Protein AF-A0A0E4CXY8-F1 (afdb_monomer_lite)

Structure (mmCIF, N/CA/C/O backbone):
data_AF-A0A0E4CXY8-F1
#
_entry.id   AF-A0A0E4CXY8-F1
#
loop_
_atom_site.group_PDB
_atom_site.id
_atom_site.type_symbol
_atom_site.label_atom_id
_atom_site.label_alt_id
_atom_site.label_comp_id
_atom_site.label_asym_id
_atom_site.label_entity_id
_atom_site.label_seq_id
_atom_site.pdbx_PDB_ins_code
_atom_site.Cartn_x
_atom_site.Cartn_y
_atom_site.Cartn_z
_atom_site.occupancy
_atom_site.B_iso_or_equiv
_atom_site.auth_seq_id
_atom_site.auth_comp_id
_atom_site.auth_asym_id
_atom_site.auth_atom_id
_atom_site.pdbx_PDB_model_num
ATOM 1 N N . MET A 1 1 ? -8.039 5.165 12.006 1.00 73.56 1 MET A N 1
ATOM 2 C CA . MET A 1 1 ? -7.381 4.283 13.002 1.00 73.56 1 MET A CA 1
ATOM 3 C C . MET A 1 1 ? -6.206 5.004 13.643 1.00 73.56 1 MET A C 1
ATOM 5 O O . MET A 1 1 ? -5.586 5.820 12.964 1.00 73.56 1 MET A O 1
ATOM 9 N N . ARG A 1 2 ? -5.939 4.768 14.935 1.00 77.12 2 ARG A N 1
ATOM 10 C CA . ARG A 1 2 ? -4.810 5.370 15.660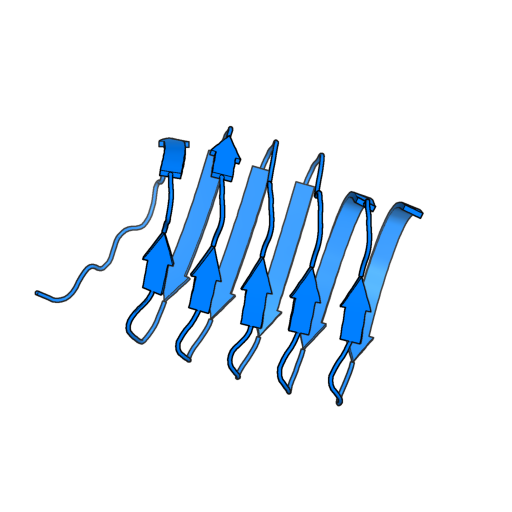 1.00 77.12 2 ARG A CA 1
ATOM 11 C C . ARG A 1 2 ? -4.006 4.300 16.385 1.00 77.12 2 ARG A C 1
ATOM 13 O O . ARG A 1 2 ? -4.618 3.495 17.073 1.00 77.12 2 ARG A O 1
ATOM 20 N N . GLY A 1 3 ? -2.682 4.326 16.257 1.00 82.44 3 GLY A N 1
ATOM 21 C CA . GLY A 1 3 ? -1.797 3.409 16.980 1.00 82.44 3 GLY A CA 1
ATOM 22 C C . GLY A 1 3 ? -0.681 2.835 16.118 1.00 82.44 3 GLY A C 1
ATOM 23 O O . GLY A 1 3 ? -0.297 3.442 15.118 1.00 82.44 3 GLY A O 1
ATOM 24 N N . ILE A 1 4 ? -0.169 1.686 16.557 1.00 86.12 4 ILE A N 1
ATOM 25 C CA . ILE A 1 4 ? 0.777 0.857 15.815 1.00 86.12 4 ILE A CA 1
ATOM 26 C C . ILE A 1 4 ? 0.040 -0.415 15.413 1.00 86.12 4 ILE A C 1
ATOM 28 O O . ILE A 1 4 ? -0.541 -1.072 16.280 1.00 86.12 4 ILE A O 1
ATOM 32 N N . SER A 1 5 ? -0.018 -0.742 14.126 1.00 80.62 5 SER A N 1
ATOM 33 C CA . SER A 1 5 ? -0.651 -1.990 13.682 1.00 80.62 5 SER A CA 1
ATOM 34 C C . SER A 1 5 ? -0.003 -2.526 12.416 1.00 80.62 5 SER A C 1
ATOM 36 O O . SER A 1 5 ? 0.435 -1.757 11.561 1.00 80.62 5 SER A O 1
ATOM 38 N N . THR A 1 6 ? 0.014 -3.848 12.309 1.00 83.44 6 THR A N 1
ATOM 39 C CA . THR A 1 6 ? 0.457 -4.569 11.121 1.00 83.44 6 THR A CA 1
ATOM 40 C C . THR A 1 6 ? -0.749 -5.258 10.515 1.00 83.44 6 THR A C 1
ATOM 42 O O . THR A 1 6 ? -1.580 -5.817 11.233 1.00 83.44 6 THR A O 1
ATOM 45 N N . PHE A 1 7 ? -0.850 -5.164 9.203 1.00 78.75 7 PHE A N 1
ATOM 46 C CA . PHE A 1 7 ? -1.967 -5.633 8.418 1.00 78.75 7 PHE A CA 1
ATOM 47 C C . PHE A 1 7 ? -1.435 -6.496 7.288 1.00 78.75 7 PHE A C 1
ATOM 49 O O . PHE A 1 7 ? -0.619 -6.020 6.507 1.00 78.75 7 PHE A O 1
ATOM 56 N N . ASP A 1 8 ? -1.918 -7.727 7.220 1.00 81.25 8 ASP A N 1
ATOM 57 C CA . ASP A 1 8 ? -1.646 -8.663 6.137 1.00 81.25 8 ASP A CA 1
ATOM 58 C C . ASP A 1 8 ? -2.990 -9.010 5.499 1.00 81.25 8 ASP A C 1
ATOM 60 O O . ASP A 1 8 ? -3.914 -9.488 6.173 1.00 81.25 8 ASP A O 1
ATOM 64 N N . PHE A 1 9 ? -3.128 -8.674 4.221 1.00 71.38 9 PHE A N 1
ATOM 65 C CA . PHE A 1 9 ? -4.337 -8.920 3.461 1.00 71.38 9 PHE A CA 1
ATOM 66 C C . PHE A 1 9 ? -4.006 -9.611 2.138 1.00 71.38 9 PHE A C 1
ATOM 68 O O . PHE A 1 9 ? -3.392 -9.050 1.232 1.00 71.38 9 PHE A O 1
ATOM 75 N N . ALA A 1 10 ? -4.549 -10.817 1.978 1.00 68.38 10 ALA A N 1
ATOM 76 C CA . ALA A 1 10 ? -4.481 -11.560 0.723 1.00 68.38 10 ALA A CA 1
ATOM 77 C C . ALA A 1 10 ? -5.459 -11.044 -0.356 1.00 68.38 10 ALA A C 1
ATOM 79 O O . ALA A 1 10 ? -5.445 -11.534 -1.482 1.00 68.38 10 ALA A O 1
ATOM 80 N N . VAL A 1 11 ? -6.350 -10.101 -0.017 1.00 62.41 11 VAL A N 1
ATOM 81 C CA . VAL A 1 11 ? -7.414 -9.584 -0.896 1.00 62.41 11 VAL A CA 1
ATOM 82 C C . VAL A 1 11 ? -7.645 -8.086 -0.692 1.00 62.41 11 VAL A C 1
ATOM 84 O O . VAL A 1 11 ? -7.254 -7.522 0.328 1.00 62.41 11 VAL A O 1
ATOM 87 N N . ASN A 1 12 ? -8.320 -7.466 -1.665 1.00 67.69 12 ASN A N 1
ATOM 88 C CA . ASN A 1 12 ? -8.496 -6.020 -1.757 1.00 67.69 12 ASN A CA 1
ATOM 89 C C . ASN A 1 12 ? -9.106 -5.391 -0.494 1.00 67.69 12 ASN A C 1
ATOM 91 O O . ASN A 1 12 ? -10.108 -5.874 0.039 1.00 67.69 12 ASN A O 1
ATOM 95 N N . GLY A 1 13 ? -8.492 -4.300 -0.031 1.00 67.81 13 GLY A N 1
ATOM 96 C CA . GLY A 1 13 ? -8.887 -3.578 1.171 1.00 67.81 13 GLY A CA 1
ATOM 97 C C . GLY A 1 13 ? -9.002 -2.074 0.938 1.00 67.81 13 GLY A C 1
ATOM 98 O O . GLY A 1 13 ? -8.111 -1.440 0.372 1.00 67.81 13 GLY A O 1
ATOM 99 N N . SER A 1 14 ? -10.097 -1.487 1.425 1.00 76.69 14 SER A N 1
ATOM 100 C CA . SER A 1 14 ? -10.295 -0.038 1.445 1.00 76.69 14 SER A CA 1
ATOM 101 C C . SER A 1 14 ? -10.100 0.515 2.857 1.00 76.69 14 SER A C 1
ATOM 103 O O . SER A 1 14 ? -10.907 0.243 3.752 1.00 76.69 14 SER A O 1
ATOM 105 N N . PHE A 1 15 ? -9.069 1.331 3.060 1.00 78.00 15 PHE A N 1
ATOM 106 C CA . PHE A 1 15 ? -8.772 1.953 4.348 1.00 78.00 15 PHE A CA 1
ATOM 107 C C . PHE A 1 15 ? -9.027 3.451 4.295 1.00 78.00 15 PHE A C 1
ATOM 109 O O . PHE A 1 15 ? -8.558 4.158 3.410 1.00 78.00 15 PHE A O 1
ATOM 116 N N . GLY A 1 16 ? -9.768 3.950 5.282 1.00 82.00 16 GLY A N 1
ATOM 117 C CA . GLY A 1 16 ? -10.007 5.379 5.453 1.00 82.00 16 GLY A CA 1
ATOM 118 C C . GLY A 1 16 ? -8.823 6.101 6.101 1.00 82.00 16 GLY A C 1
ATOM 119 O O . GLY A 1 16 ? -7.658 5.799 5.867 1.00 82.00 16 GLY A O 1
ATOM 120 N N . GLN A 1 17 ? -9.123 7.078 6.959 1.00 84.00 17 GLN A N 1
ATOM 121 C CA . GLN A 1 17 ? -8.092 7.878 7.615 1.00 84.00 17 GLN A CA 1
ATOM 122 C C . GLN A 1 17 ? -7.293 7.069 8.652 1.00 84.00 17 GLN A C 1
ATOM 124 O O . GLN A 1 17 ? -7.850 6.522 9.616 1.00 84.00 17 GLN A O 1
ATOM 129 N N . MET A 1 18 ? -5.968 7.064 8.520 1.00 84.00 18 MET A N 1
ATOM 130 C CA . MET A 1 18 ? -5.047 6.353 9.409 1.00 84.00 18 MET A CA 1
ATOM 131 C C . MET A 1 18 ? -4.000 7.299 9.973 1.00 84.00 18 MET A C 1
ATOM 133 O O . MET A 1 18 ? -3.467 8.158 9.271 1.00 84.00 18 MET A O 1
ATOM 137 N N . ARG A 1 19 ? -3.723 7.174 11.272 1.00 85.25 19 ARG A N 1
ATOM 138 C CA . ARG A 1 19 ? -2.763 8.030 11.963 1.00 85.25 19 ARG A CA 1
ATOM 139 C C . ARG A 1 19 ? -1.909 7.236 12.940 1.00 85.25 19 ARG A C 1
ATOM 141 O O . ARG A 1 19 ? -2.453 6.685 13.886 1.00 85.25 19 ARG A O 1
ATOM 148 N N . GLY A 1 20 ? -0.597 7.212 12.764 1.00 86.62 20 GLY A N 1
ATOM 149 C CA . GLY A 1 20 ? 0.297 6.428 13.618 1.00 86.62 20 GLY A CA 1
ATOM 150 C C . GLY A 1 20 ? 1.380 5.724 12.819 1.00 86.62 20 GLY A C 1
ATOM 151 O O . GLY A 1 20 ? 1.841 6.284 11.827 1.00 86.62 20 GLY A O 1
ATOM 152 N N . SER A 1 21 ? 1.779 4.538 13.276 1.00 87.62 21 SER A N 1
ATOM 153 C CA . SER A 1 21 ? 2.746 3.694 12.577 1.00 87.62 21 SER A CA 1
ATOM 154 C C . SER A 1 21 ? 2.041 2.466 12.028 1.00 87.62 21 SER A C 1
ATOM 156 O O . SER A 1 21 ? 1.446 1.727 12.806 1.00 87.62 21 SER A O 1
ATOM 158 N N . PHE A 1 22 ? 2.081 2.224 10.726 1.00 83.44 22 PHE A N 1
ATOM 159 C CA . PHE A 1 22 ? 1.410 1.053 10.167 1.00 83.44 22 PHE A CA 1
ATOM 160 C C . PHE A 1 22 ? 2.274 0.327 9.157 1.00 83.44 22 PHE A C 1
ATOM 162 O O . PHE A 1 22 ? 2.899 0.959 8.310 1.00 83.44 22 PHE A O 1
ATOM 169 N N . THR A 1 23 ? 2.262 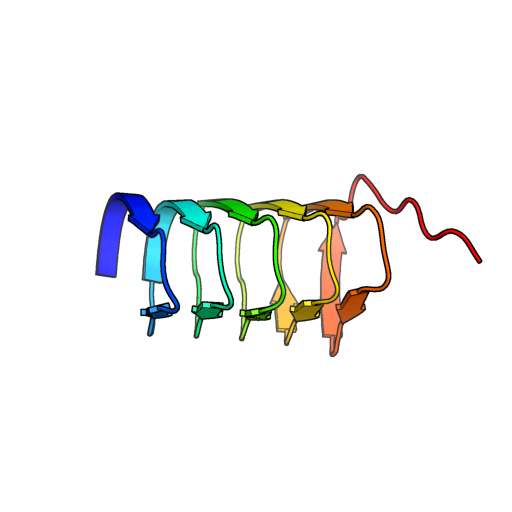-0.995 9.248 1.00 85.81 23 THR A N 1
ATOM 170 C CA . THR A 1 23 ? 2.882 -1.869 8.257 1.00 85.81 23 THR A CA 1
ATOM 171 C C . THR A 1 23 ? 1.788 -2.616 7.528 1.00 85.81 23 THR A C 1
ATOM 173 O O . THR A 1 23 ? 0.848 -3.115 8.147 1.00 85.81 23 THR A O 1
ATOM 176 N N . PHE A 1 24 ? 1.917 -2.659 6.219 1.00 80.56 24 PHE A N 1
ATOM 177 C CA . PHE A 1 24 ? 0.908 -3.139 5.309 1.00 80.56 24 PHE A CA 1
ATOM 178 C C . PHE A 1 24 ? 1.534 -4.088 4.310 1.00 80.56 24 PHE A C 1
ATOM 180 O O . PHE A 1 24 ? 2.422 -3.666 3.578 1.00 80.56 24 PHE A O 1
ATOM 187 N N . ASP A 1 25 ? 1.042 -5.316 4.287 1.00 82.12 25 ASP A N 1
ATOM 188 C CA . ASP A 1 25 ? 1.387 -6.328 3.300 1.00 82.12 25 ASP A CA 1
ATOM 189 C C . ASP A 1 25 ? 0.119 -6.690 2.518 1.00 82.12 25 ASP A C 1
ATOM 191 O O . ASP A 1 25 ? -0.902 -7.080 3.102 1.00 82.12 25 ASP A O 1
ATOM 195 N N . PHE A 1 26 ? 0.149 -6.445 1.210 1.00 73.62 26 PHE A N 1
ATOM 196 C CA . PHE A 1 26 ? -0.979 -6.656 0.313 1.00 73.62 26 PHE A CA 1
ATOM 197 C C . PHE A 1 26 ? -0.569 -7.472 -0.906 1.00 73.62 26 PHE A C 1
ATOM 199 O O . PHE A 1 26 ? 0.257 -7.065 -1.719 1.00 73.62 26 PHE A O 1
ATOM 206 N N . ILE A 1 27 ? -1.246 -8.596 -1.115 1.00 68.19 27 ILE A N 1
ATOM 207 C CA . ILE A 1 27 ? -1.022 -9.418 -2.312 1.00 68.19 27 ILE A CA 1
ATOM 208 C C . ILE A 1 27 ? -1.865 -8.909 -3.497 1.00 68.19 27 ILE A C 1
ATOM 210 O O . ILE A 1 27 ? -1.561 -9.210 -4.647 1.00 68.19 27 ILE A O 1
ATOM 214 N N . VAL A 1 28 ? -2.929 -8.135 -3.246 1.00 63.50 28 VAL A N 1
ATOM 215 C CA . VAL A 1 28 ? -3.903 -7.682 -4.259 1.00 63.50 28 VAL A CA 1
ATOM 216 C C . VAL A 1 28 ? -4.332 -6.233 -3.987 1.00 63.50 28 VAL A C 1
ATOM 218 O O . VAL A 1 28 ? -4.245 -5.775 -2.851 1.00 63.50 28 VAL A O 1
ATOM 221 N N . ASP A 1 29 ? -4.812 -5.550 -5.035 1.00 70.44 29 ASP A N 1
ATOM 222 C CA . ASP A 1 29 ? -5.308 -4.167 -5.092 1.00 70.44 29 ASP A CA 1
ATOM 223 C C . ASP A 1 29 ? -5.741 -3.535 -3.764 1.00 70.44 29 ASP A C 1
ATOM 225 O O . ASP A 1 29 ? -6.581 -4.088 -3.073 1.00 70.44 29 ASP A O 1
ATOM 229 N N . GLY A 1 30 ? -5.271 -2.331 -3.429 1.00 72.25 30 GLY A N 1
ATOM 230 C CA . GLY A 1 30 ? -5.708 -1.621 -2.216 1.00 72.25 30 GLY A CA 1
ATOM 231 C C . GLY A 1 30 ? -6.035 -0.148 -2.449 1.00 72.25 30 GLY A C 1
ATOM 232 O O . GLY A 1 30 ? -5.383 0.524 -3.251 1.00 72.25 30 GLY A O 1
ATOM 233 N N . ALA A 1 31 ? -7.026 0.376 -1.725 1.00 78.81 31 ALA A N 1
ATOM 234 C CA . ALA A 1 31 ? -7.382 1.795 -1.744 1.00 78.81 31 ALA A CA 1
ATOM 235 C C . ALA A 1 31 ? -7.219 2.416 -0.353 1.00 78.81 31 ALA A C 1
ATOM 237 O O . ALA A 1 31 ? -7.924 2.057 0.590 1.00 78.81 31 ALA A O 1
ATOM 238 N N . PHE A 1 32 ? -6.319 3.386 -0.218 1.00 80.31 32 PHE A N 1
ATOM 239 C CA . PHE A 1 32 ? -6.036 4.047 1.053 1.00 80.31 32 PHE A CA 1
ATOM 240 C C . PHE A 1 32 ? -6.371 5.527 0.968 1.00 80.31 32 PHE A C 1
ATOM 242 O O . PHE A 1 32 ? -5.969 6.222 0.041 1.00 80.31 32 PHE A O 1
ATOM 249 N N . GLY A 1 33 ? -7.094 6.023 1.964 1.00 83.75 33 GLY A N 1
ATOM 250 C CA . GLY A 1 33 ? -7.404 7.434 2.120 1.00 83.75 33 GLY A CA 1
ATOM 251 C C . GLY A 1 33 ? -6.249 8.219 2.745 1.00 83.75 33 GLY A C 1
ATOM 252 O O . GLY A 1 33 ? -5.079 8.035 2.427 1.00 83.75 33 GLY A O 1
ATOM 253 N N . GLN A 1 34 ? -6.590 9.136 3.651 1.00 85.88 34 GLN A N 1
ATOM 254 C CA . GLN A 1 34 ? -5.609 9.995 4.315 1.00 85.88 34 GLN A CA 1
ATOM 255 C C . GLN A 1 34 ? -4.724 9.238 5.308 1.00 85.88 34 GLN A C 1
ATOM 257 O O . GLN A 1 34 ? -5.220 8.683 6.291 1.00 85.88 34 GLN A O 1
ATOM 262 N N . MET A 1 35 ? -3.408 9.330 5.141 1.00 84.25 35 MET A N 1
ATOM 263 C CA . MET A 1 35 ? -2.429 8.647 5.987 1.00 84.25 35 MET A CA 1
ATOM 264 C C . MET A 1 35 ? -1.482 9.646 6.643 1.00 84.25 35 MET A C 1
ATOM 266 O O . MET A 1 35 ? -0.924 10.517 5.980 1.00 84.25 35 MET A O 1
ATOM 270 N N . ARG A 1 36 ? -1.334 9.571 7.971 1.00 86.19 36 ARG A N 1
ATOM 271 C CA . ARG A 1 36 ? -0.513 10.511 8.754 1.00 86.19 36 ARG A CA 1
ATOM 272 C C . ARG A 1 36 ? 0.403 9.822 9.761 1.00 86.19 36 ARG A C 1
ATOM 274 O O . ARG A 1 36 ? -0.092 9.248 10.726 1.00 86.19 36 ARG A O 1
ATOM 281 N N . GLY A 1 37 ? 1.718 9.921 9.588 1.00 87.50 37 GLY A N 1
ATOM 282 C CA . GLY A 1 37 ? 2.694 9.263 10.465 1.00 87.50 37 GLY A CA 1
ATOM 283 C C . GLY A 1 37 ? 3.745 8.469 9.699 1.00 87.50 37 GLY A C 1
ATOM 284 O O . GLY A 1 37 ? 4.279 8.983 8.722 1.00 87.50 37 GLY A O 1
ATOM 285 N N . ILE A 1 38 ? 4.064 7.270 10.184 1.00 87.56 38 ILE A N 1
ATOM 286 C CA . ILE A 1 38 ? 5.060 6.379 9.583 1.00 87.56 38 ILE A CA 1
ATOM 287 C C . ILE A 1 38 ? 4.325 5.203 8.958 1.00 87.56 38 ILE A C 1
ATOM 289 O O . ILE A 1 38 ? 3.521 4.560 9.626 1.00 87.56 38 ILE A O 1
ATOM 293 N N . PHE A 1 39 ? 4.561 4.925 7.685 1.00 83.50 39 PHE A N 1
ATOM 294 C CA . PHE A 1 39 ? 3.918 3.786 7.047 1.00 83.50 39 PHE A CA 1
ATOM 295 C C . PHE A 1 39 ? 4.889 3.030 6.166 1.00 83.50 39 PHE A C 1
ATOM 297 O O . PHE A 1 39 ? 5.636 3.641 5.406 1.00 83.50 39 PHE A O 1
ATOM 304 N N . THR A 1 40 ? 4.809 1.711 6.249 1.00 85.56 40 THR A N 1
ATOM 305 C CA . THR A 1 40 ? 5.520 0.796 5.367 1.00 85.56 40 THR A CA 1
ATOM 306 C C . THR A 1 40 ? 4.490 0.007 4.588 1.00 85.56 40 THR A C 1
ATOM 308 O O . THR A 1 40 ? 3.592 -0.581 5.191 1.00 85.56 40 THR A O 1
ATOM 311 N N . PHE A 1 41 ? 4.615 0.010 3.270 1.00 79.69 41 PHE A N 1
ATOM 312 C CA . PHE A 1 41 ? 3.762 -0.759 2.384 1.00 79.69 41 PHE A CA 1
ATOM 313 C C . PHE A 1 41 ? 4.613 -1.674 1.524 1.00 79.69 41 PHE A C 1
ATOM 315 O O . PHE A 1 41 ? 5.479 -1.193 0.798 1.00 79.69 41 PHE A O 1
ATOM 322 N N . ASP A 1 42 ? 4.286 -2.951 1.583 1.00 80.81 42 ASP A N 1
ATOM 323 C CA . ASP A 1 42 ? 4.721 -3.986 0.665 1.00 80.81 42 ASP A CA 1
ATOM 324 C C . ASP A 1 42 ? 3.480 -4.416 -0.126 1.00 80.81 42 ASP A C 1
ATOM 326 O O . ASP A 1 42 ? 2.421 -4.683 0.453 1.00 80.81 42 ASP A O 1
ATOM 330 N N . SER A 1 43 ? 3.534 -4.316 -1.452 1.00 72.12 43 SER A N 1
ATOM 331 C CA . SER A 1 43 ? 2.413 -4.734 -2.296 1.00 72.12 43 SER A CA 1
ATOM 332 C C . SER A 1 43 ? 2.881 -5.249 -3.639 1.00 72.12 43 SER A C 1
ATOM 334 O O . SER A 1 43 ? 3.538 -4.542 -4.407 1.00 72.12 43 SER A O 1
ATOM 336 N N . ALA A 1 44 ? 2.434 -6.457 -3.968 1.00 68.31 44 ALA A N 1
ATOM 337 C CA . ALA A 1 44 ? 2.764 -7.101 -5.230 1.00 68.31 44 ALA A CA 1
ATOM 338 C C . ALA A 1 44 ? 1.889 -6.637 -6.409 1.00 68.31 44 ALA A C 1
ATOM 340 O O . ALA A 1 44 ? 2.182 -6.962 -7.554 1.00 68.31 44 ALA A O 1
ATOM 341 N N . VAL A 1 45 ? 0.779 -5.934 -6.150 1.00 62.38 45 VAL A N 1
ATOM 342 C CA . VAL A 1 45 ? -0.232 -5.573 -7.165 1.00 62.38 45 VAL A CA 1
ATOM 343 C C . VAL A 1 45 ? -0.742 -4.135 -6.935 1.00 62.38 45 VAL A C 1
ATOM 345 O O . VAL A 1 45 ? -0.366 -3.501 -5.942 1.00 62.38 45 VAL A O 1
ATOM 348 N N . ASN A 1 46 ? -1.521 -3.598 -7.888 1.00 69.19 46 ASN A N 1
ATOM 349 C CA . ASN A 1 46 ? -1.898 -2.187 -8.026 1.00 69.19 46 ASN A CA 1
ATOM 350 C C . ASN A 1 46 ? -2.518 -1.566 -6.765 1.00 69.19 46 ASN A C 1
ATOM 352 O O . ASN A 1 46 ? -2.880 -2.202 -5.785 1.00 69.19 46 ASN A O 1
ATOM 356 N N . GLY A 1 47 ? -2.694 -0.252 -6.774 1.00 71.94 47 GLY A N 1
ATOM 357 C CA . GLY A 1 47 ? -3.454 0.391 -5.716 1.00 71.94 47 GLY A CA 1
ATOM 358 C C . GLY A 1 47 ? -3.422 1.899 -5.771 1.00 71.94 47 GLY A C 1
ATOM 359 O O . GLY A 1 47 ? -2.586 2.522 -6.429 1.00 71.94 47 GLY A O 1
ATOM 360 N N . THR A 1 48 ? -4.354 2.481 -5.034 1.00 78.38 48 THR A N 1
ATOM 361 C CA . THR A 1 48 ? -4.587 3.918 -5.007 1.00 78.38 48 THR A CA 1
ATOM 362 C C . THR A 1 48 ? -4.338 4.449 -3.603 1.00 78.38 48 THR A C 1
ATOM 364 O O . THR A 1 48 ? -4.903 3.957 -2.626 1.00 78.38 48 THR A O 1
ATOM 367 N N . PHE A 1 49 ? -3.472 5.451 -3.492 1.00 79.44 49 PHE A N 1
ATOM 368 C CA . PHE A 1 49 ? -3.239 6.166 -2.243 1.00 79.44 49 PHE A CA 1
ATOM 369 C C . PHE A 1 49 ? -3.723 7.601 -2.359 1.00 79.44 49 PHE A C 1
ATOM 371 O O . PHE A 1 49 ? -3.417 8.300 -3.322 1.00 79.44 49 PHE A O 1
ATOM 3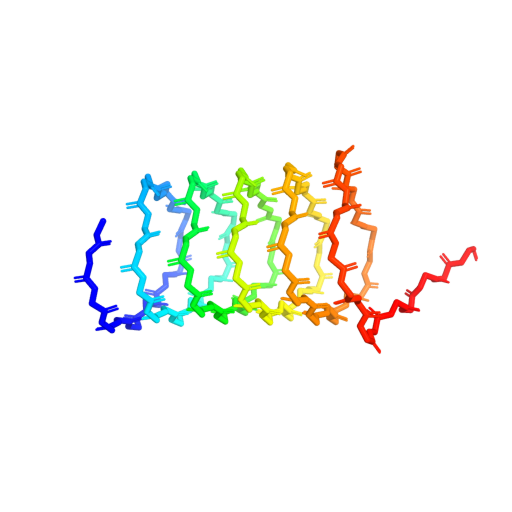78 N N . GLY A 1 50 ? -4.458 8.049 -1.350 1.00 83.81 50 GLY A N 1
ATOM 379 C CA . GLY A 1 50 ? -4.882 9.427 -1.193 1.00 83.81 50 GLY A CA 1
ATOM 380 C C . GLY A 1 50 ? -3.756 10.317 -0.670 1.00 83.81 50 GLY A C 1
ATOM 381 O O . GLY A 1 50 ? -2.602 10.225 -1.079 1.00 83.81 50 GLY A O 1
ATOM 382 N N . GLU A 1 51 ? -4.107 11.231 0.232 1.00 85.19 51 GLU A N 1
ATOM 383 C CA . GLU A 1 51 ? -3.153 12.184 0.795 1.00 85.19 51 GLU A CA 1
ATOM 384 C C . GLU A 1 51 ? -2.298 11.546 1.903 1.00 85.19 51 GLU A C 1
ATOM 386 O O . GLU A 1 51 ? -2.810 11.061 2.916 1.00 85.19 51 GLU A O 1
ATOM 391 N N . MET A 1 52 ? -0.980 11.619 1.747 1.00 81.94 52 MET A N 1
ATOM 392 C CA . MET A 1 52 ? 0.004 10.993 2.625 1.00 81.94 52 MET A CA 1
ATOM 393 C C . MET A 1 52 ? 0.874 12.071 3.275 1.00 81.94 52 MET A C 1
ATOM 395 O O . MET A 1 52 ? 1.484 12.887 2.588 1.00 81.94 52 MET A O 1
ATOM 399 N N . ARG A 1 53 ? 0.927 12.115 4.613 1.00 85.00 53 ARG A N 1
ATOM 400 C CA . ARG A 1 53 ? 1.791 13.031 5.378 1.00 85.00 53 ARG A CA 1
ATOM 401 C C . ARG A 1 53 ? 2.679 12.323 6.402 1.00 85.00 53 ARG A C 1
ATOM 403 O O . ARG A 1 53 ? 2.158 11.680 7.311 1.00 85.00 53 ARG A O 1
ATOM 410 N N . GLY A 1 54 ? 3.991 12.537 6.339 1.00 86.31 54 GLY A N 1
ATOM 411 C CA . GLY A 1 54 ? 4.956 11.942 7.269 1.00 86.31 54 GLY A CA 1
ATOM 412 C C . GLY A 1 54 ? 6.078 11.184 6.569 1.00 86.31 54 GLY A C 1
ATOM 413 O O . GLY A 1 54 ? 6.596 11.674 5.570 1.00 86.31 54 GLY A O 1
ATOM 414 N N . SER A 1 55 ? 6.472 10.044 7.137 1.00 85.50 55 SER A N 1
ATOM 415 C CA . SER A 1 55 ? 7.518 9.176 6.595 1.00 85.50 55 SER A CA 1
ATOM 416 C C . SER A 1 55 ? 6.881 7.947 5.976 1.00 85.50 55 SER A C 1
ATOM 418 O O . SER A 1 55 ? 6.093 7.267 6.632 1.00 85.50 55 SER A O 1
ATOM 420 N N . PHE A 1 56 ? 7.233 7.644 4.739 1.00 80.56 56 PHE A N 1
ATOM 421 C CA . PHE A 1 56 ? 6.644 6.521 4.031 1.00 80.56 56 PHE A CA 1
ATOM 422 C C . PHE A 1 56 ? 7.709 5.686 3.344 1.00 80.56 56 PHE A C 1
ATOM 424 O O . PHE A 1 56 ? 8.606 6.243 2.718 1.00 80.56 56 PHE A O 1
ATOM 431 N N . THR A 1 57 ? 7.572 4.372 3.439 1.00 83.38 57 THR A N 1
ATOM 432 C CA . THR A 1 57 ? 8.380 3.411 2.697 1.00 83.38 57 THR A CA 1
ATOM 433 C C . THR A 1 57 ? 7.443 2.566 1.857 1.00 83.38 57 THR A C 1
ATOM 435 O O . THR A 1 57 ? 6.480 2.000 2.378 1.00 83.38 57 THR A O 1
ATOM 438 N N . PHE A 1 58 ? 7.714 2.512 0.563 1.00 78.50 58 PHE A N 1
ATOM 439 C CA . PHE A 1 58 ? 6.922 1.774 -0.406 1.00 78.50 58 PHE A CA 1
ATOM 440 C C . PHE A 1 58 ? 7.828 0.821 -1.165 1.00 78.50 58 PHE A C 1
ATOM 442 O O . PHE A 1 58 ? 8.799 1.281 -1.759 1.00 78.50 58 PHE A O 1
ATOM 449 N N . ASP A 1 59 ? 7.484 -0.458 -1.152 1.00 79.44 59 ASP A N 1
ATOM 450 C CA . ASP A 1 59 ? 8.101 -1.493 -1.976 1.00 79.44 59 ASP A CA 1
ATOM 451 C C . ASP A 1 59 ? 7.006 -2.102 -2.855 1.00 79.44 59 ASP A C 1
ATOM 453 O O . ASP A 1 59 ? 6.140 -2.827 -2.358 1.00 79.44 59 ASP A O 1
ATOM 457 N N . PHE A 1 60 ? 6.960 -1.696 -4.130 1.00 73.00 60 PHE A N 1
ATOM 458 C CA . PHE A 1 60 ? 5.925 -2.130 -5.070 1.00 73.00 60 PHE A CA 1
ATOM 459 C C . PHE A 1 60 ? 6.489 -2.644 -6.380 1.00 73.00 60 PHE A C 1
ATOM 461 O O . PHE A 1 60 ? 7.347 -2.037 -7.019 1.00 73.00 60 PHE A O 1
ATOM 468 N N . THR A 1 61 ? 5.889 -3.727 -6.860 1.00 67.19 61 THR A N 1
ATOM 469 C CA . THR A 1 61 ? 6.274 -4.358 -8.125 1.00 67.19 61 THR A CA 1
ATOM 470 C C . THR A 1 61 ? 5.369 -3.998 -9.306 1.00 67.19 61 THR A C 1
ATOM 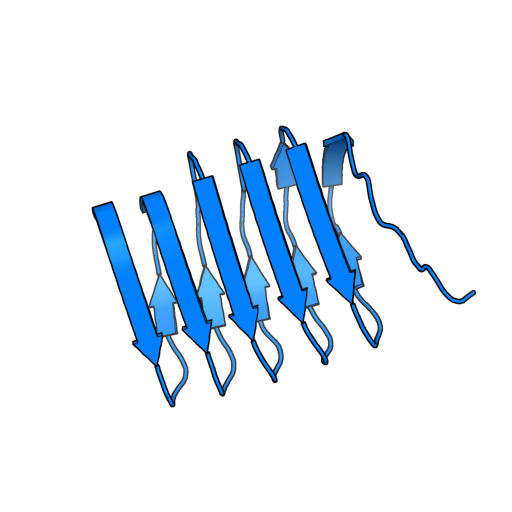472 O O . THR A 1 61 ? 5.753 -4.287 -10.438 1.00 67.19 61 THR A O 1
ATOM 475 N N . VAL A 1 62 ? 4.201 -3.365 -9.089 1.00 65.81 62 VAL A N 1
ATOM 476 C CA . VAL A 1 62 ? 3.192 -3.086 -10.143 1.00 65.81 62 VAL A CA 1
ATOM 477 C C . VAL A 1 62 ? 2.591 -1.661 -10.036 1.00 65.81 62 VAL A C 1
ATOM 479 O O . VAL A 1 62 ? 2.786 -0.973 -9.031 1.00 65.81 62 VAL A O 1
ATOM 482 N N . ASP A 1 63 ? 1.895 -1.204 -11.086 1.00 67.12 63 ASP A N 1
ATOM 483 C CA . ASP A 1 63 ? 1.410 0.164 -11.312 1.00 67.12 63 ASP A CA 1
ATOM 484 C C . ASP A 1 63 ? 0.586 0.769 -10.154 1.00 67.12 63 ASP A C 1
ATOM 486 O O . ASP A 1 63 ? -0.364 0.191 -9.620 1.00 67.12 63 ASP A O 1
ATOM 490 N N . ARG A 1 64 ? 0.900 2.019 -9.794 1.00 69.88 64 ARG A N 1
ATOM 491 C CA . ARG A 1 64 ? 0.280 2.723 -8.657 1.00 69.88 64 ARG A CA 1
ATOM 492 C C . ARG A 1 64 ? -0.089 4.158 -8.986 1.00 69.88 64 ARG A C 1
ATOM 494 O O . ARG A 1 64 ? 0.633 4.854 -9.700 1.00 69.88 64 ARG A O 1
ATOM 501 N N . SER A 1 65 ? -1.163 4.637 -8.356 1.00 76.06 65 SER A N 1
ATOM 502 C CA . SER A 1 65 ? -1.502 6.061 -8.346 1.00 76.06 65 SER A CA 1
ATOM 503 C C . SER A 1 65 ? -1.468 6.627 -6.931 1.00 76.06 65 SER A C 1
ATOM 505 O O . SER A 1 65 ? -2.208 6.173 -6.051 1.00 76.06 65 SER A O 1
ATOM 507 N N . PHE A 1 66 ? -0.668 7.667 -6.739 1.00 76.56 66 PHE A N 1
ATOM 508 C CA . PHE A 1 66 ? -0.584 8.416 -5.494 1.00 76.56 66 PHE A CA 1
ATOM 509 C C . PHE A 1 66 ? -1.175 9.816 -5.670 1.00 76.56 66 PHE A C 1
ATOM 511 O O . PHE A 1 66 ? -0.954 10.497 -6.678 1.00 76.56 66 PHE A O 1
ATOM 518 N N . GLY A 1 67 ? -1.923 10.253 -4.663 1.00 81.25 67 GLY A N 1
ATOM 519 C CA . GLY A 1 67 ? -2.467 11.597 -4.566 1.00 81.25 67 GLY A CA 1
ATOM 520 C C . GLY A 1 67 ? -1.409 12.620 -4.149 1.00 81.25 67 GLY A C 1
ATOM 521 O O . GLY A 1 67 ? -0.360 12.766 -4.778 1.00 81.25 67 GLY A O 1
ATOM 522 N N . GLU A 1 68 ? -1.713 13.378 -3.094 1.00 82.06 68 GLU A N 1
ATOM 523 C CA . GLU A 1 68 ? -0.794 14.369 -2.536 1.00 82.06 68 GLU A CA 1
ATOM 524 C C . GLU A 1 68 ? 0.131 13.738 -1.492 1.00 82.06 68 GLU A C 1
ATOM 526 O O . GLU A 1 68 ? -0.332 13.208 -0.484 1.00 82.06 68 GLU A O 1
ATOM 531 N N . MET A 1 69 ? 1.441 13.877 -1.678 1.00 77.75 69 MET A N 1
ATOM 532 C CA . MET A 1 69 ? 2.438 13.372 -0.736 1.00 77.75 69 MET A CA 1
ATOM 533 C C . MET A 1 69 ? 3.227 14.505 -0.088 1.00 77.75 69 MET A C 1
ATOM 535 O O . MET A 1 69 ?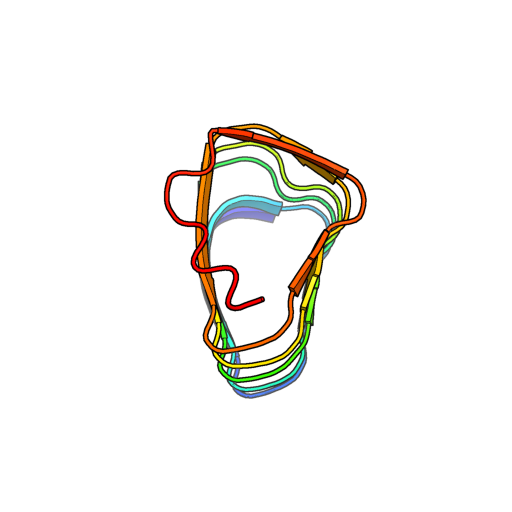 3.740 15.390 -0.772 1.00 77.75 69 MET A O 1
ATOM 539 N N . ARG A 1 70 ? 3.332 14.494 1.245 1.00 81.25 70 ARG A N 1
ATOM 540 C CA . ARG A 1 70 ? 4.096 15.472 2.032 1.00 81.25 70 ARG A CA 1
ATOM 541 C C . ARG A 1 70 ? 4.996 14.785 3.055 1.00 81.25 70 ARG A C 1
ATOM 543 O O . ARG A 1 70 ? 4.508 14.016 3.880 1.00 81.25 70 ARG A O 1
ATOM 550 N N . GLY A 1 71 ? 6.272 15.162 3.095 1.00 82.56 71 GLY A N 1
ATOM 551 C CA . GLY A 1 71 ? 7.221 14.693 4.113 1.00 82.56 71 GLY A CA 1
ATOM 552 C C . GLY A 1 71 ? 8.436 13.985 3.526 1.00 82.56 71 GLY A C 1
ATOM 553 O O . GLY A 1 71 ? 9.098 14.545 2.658 1.00 82.56 71 GLY A O 1
ATOM 554 N N . ILE A 1 72 ? 8.753 12.794 4.023 1.00 81.44 72 ILE A N 1
ATOM 555 C CA . ILE A 1 72 ? 9.858 11.962 3.534 1.00 81.44 72 ILE A CA 1
ATOM 556 C C . ILE A 1 72 ? 9.244 10.697 2.956 1.00 81.44 72 ILE A C 1
ATOM 558 O O . ILE A 1 72 ? 8.352 10.098 3.562 1.00 81.44 72 ILE A O 1
ATOM 562 N N . SER A 1 73 ? 9.645 10.314 1.753 1.00 75.25 73 SER A N 1
ATOM 563 C CA . SER A 1 73 ? 9.101 9.116 1.122 1.00 75.25 73 SER A CA 1
ATOM 564 C C . SER A 1 73 ? 10.185 8.383 0.358 1.00 75.25 73 SER A C 1
ATOM 566 O O . SER A 1 73 ? 10.844 8.962 -0.500 1.00 75.25 73 SER A O 1
ATOM 568 N N . THR A 1 74 ? 10.369 7.116 0.693 1.00 78.81 74 THR A N 1
ATOM 569 C CA . THR A 1 74 ? 11.272 6.206 0.003 1.00 78.81 74 THR A CA 1
ATOM 570 C C . THR A 1 74 ? 10.427 5.266 -0.829 1.00 78.81 74 THR A C 1
ATOM 572 O O . THR A 1 74 ? 9.460 4.691 -0.324 1.00 78.81 74 THR A O 1
ATOM 575 N N . PHE A 1 75 ? 10.789 5.135 -2.096 1.00 74.12 75 PHE A N 1
ATOM 576 C CA . PHE A 1 75 ? 10.074 4.300 -3.035 1.00 74.12 75 PHE A CA 1
ATOM 577 C C . PHE A 1 75 ? 11.042 3.344 -3.707 1.00 74.12 75 PHE A C 1
ATOM 579 O O . PHE A 1 75 ? 12.064 3.777 -4.237 1.00 74.12 75 PHE A O 1
ATOM 586 N N . ASP A 1 76 ? 10.688 2.071 -3.699 1.00 75.19 76 ASP A N 1
ATOM 587 C CA . ASP A 1 76 ? 11.253 1.065 -4.576 1.00 75.19 76 ASP A CA 1
ATOM 588 C C . ASP A 1 76 ? 10.131 0.595 -5.503 1.00 75.19 76 ASP A C 1
ATOM 590 O O . ASP A 1 76 ? 9.093 0.108 -5.047 1.00 75.19 76 ASP A O 1
ATOM 594 N N . PHE A 1 77 ? 10.282 0.873 -6.796 1.00 69.88 77 PHE A N 1
ATOM 595 C CA . PHE A 1 77 ? 9.275 0.570 -7.803 1.00 69.88 77 PHE A CA 1
ATOM 596 C C . PHE A 1 77 ? 9.908 -0.202 -8.947 1.00 69.88 77 PHE A C 1
ATOM 598 O O . PHE A 1 77 ? 10.868 0.268 -9.556 1.00 69.88 77 PHE A O 1
ATOM 605 N N . ALA A 1 78 ? 9.315 -1.339 -9.301 1.00 65.00 78 ALA A N 1
ATOM 606 C CA . ALA A 1 78 ? 9.749 -2.098 -10.473 1.00 65.00 78 ALA A CA 1
ATOM 607 C C . ALA A 1 78 ? 9.126 -1.602 -11.798 1.00 65.00 78 ALA A C 1
ATOM 609 O O . ALA A 1 78 ? 9.632 -1.942 -12.867 1.00 65.00 78 ALA A O 1
ATOM 610 N N . VAL A 1 79 ? 8.032 -0.824 -11.755 1.00 63.28 79 VAL A N 1
ATOM 611 C CA . VAL A 1 79 ? 7.270 -0.362 -12.940 1.00 63.28 79 VAL A CA 1
ATOM 612 C C . VAL A 1 79 ? 6.672 1.052 -12.764 1.00 63.28 79 VAL A C 1
ATOM 614 O O . VAL A 1 79 ? 7.066 1.791 -11.862 1.00 63.28 79 VAL A O 1
ATOM 617 N N . ASN A 1 80 ? 5.738 1.460 -13.639 1.00 67.31 80 ASN A N 1
ATOM 618 C CA . ASN A 1 80 ? 5.229 2.828 -13.736 1.00 67.31 80 ASN A CA 1
ATOM 619 C C . ASN A 1 80 ? 4.451 3.270 -12.491 1.00 67.31 80 ASN A C 1
ATOM 621 O O . ASN A 1 80 ? 3.467 2.660 -12.077 1.00 67.31 80 ASN A O 1
ATOM 625 N N . VAL A 1 81 ? 4.819 4.431 -11.955 1.00 66.62 81 VAL A N 1
ATOM 626 C CA . VAL A 1 81 ? 4.092 5.060 -10.852 1.00 66.62 81 VAL A CA 1
ATOM 627 C C . VAL A 1 81 ? 3.688 6.473 -11.223 1.00 66.62 81 VAL A C 1
ATOM 629 O O . VAL A 1 81 ? 4.503 7.268 -11.693 1.00 66.62 81 VAL A O 1
ATOM 632 N N . LEU A 1 82 ? 2.418 6.797 -10.975 1.00 74.12 82 LEU A N 1
ATOM 633 C CA . LEU A 1 82 ? 1.866 8.116 -11.235 1.00 74.12 82 LEU A CA 1
ATOM 634 C C . LEU A 1 82 ? 1.612 8.861 -9.927 1.00 74.12 82 LEU A C 1
ATOM 636 O O . LEU A 1 82 ? 0.820 8.445 -9.080 1.00 74.12 82 LEU A O 1
ATOM 640 N N . PHE A 1 83 ? 2.267 10.009 -9.791 1.00 72.94 83 PHE A N 1
ATOM 641 C CA . PHE A 1 83 ? 2.082 10.918 -8.671 1.00 72.94 83 PHE A CA 1
ATOM 642 C C . PHE A 1 83 ? 1.313 12.152 -9.121 1.00 72.94 83 PHE A C 1
ATOM 644 O O . PHE A 1 83 ? 1.714 12.826 -10.068 1.00 72.94 83 PHE A O 1
ATOM 651 N N . SER A 1 84 ? 0.234 12.486 -8.415 1.00 75.62 84 SER A N 1
ATOM 652 C CA . SER A 1 84 ? -0.535 13.698 -8.713 1.00 75.62 84 SER A CA 1
ATOM 653 C C . SER A 1 84 ? 0.194 14.954 -8.232 1.00 75.62 84 SER A C 1
ATOM 655 O O . SER A 1 84 ? 0.246 15.954 -8.944 1.00 75.62 84 SER A O 1
ATOM 657 N N . HIS A 1 85 ? 0.750 14.929 -7.012 1.00 73.50 85 HIS A N 1
ATOM 658 C CA . HIS A 1 85 ? 1.446 16.085 -6.444 1.00 73.50 85 HIS A CA 1
ATOM 659 C C . HIS A 1 85 ? 2.410 15.689 -5.309 1.00 73.50 85 HIS A C 1
ATOM 661 O O . HIS A 1 85 ? 1.991 15.277 -4.225 1.00 73.50 85 HIS A O 1
ATOM 667 N N . MET A 1 86 ? 3.712 15.866 -5.547 1.00 70.25 86 MET A N 1
ATOM 668 C CA . MET A 1 86 ? 4.795 15.469 -4.638 1.00 70.25 86 MET A CA 1
ATOM 669 C C . MET A 1 86 ? 5.417 16.691 -3.958 1.00 70.25 86 MET A C 1
ATOM 671 O O . MET A 1 86 ? 5.991 17.560 -4.611 1.00 70.25 86 MET A O 1
ATOM 675 N N . ARG A 1 87 ? 5.315 16.760 -2.629 1.00 69.50 87 ARG A N 1
ATOM 676 C CA . ARG A 1 87 ? 6.010 17.730 -1.766 1.00 69.50 87 ARG A CA 1
ATOM 677 C C . ARG A 1 87 ? 6.783 16.997 -0.671 1.00 69.50 87 ARG A C 1
ATOM 679 O O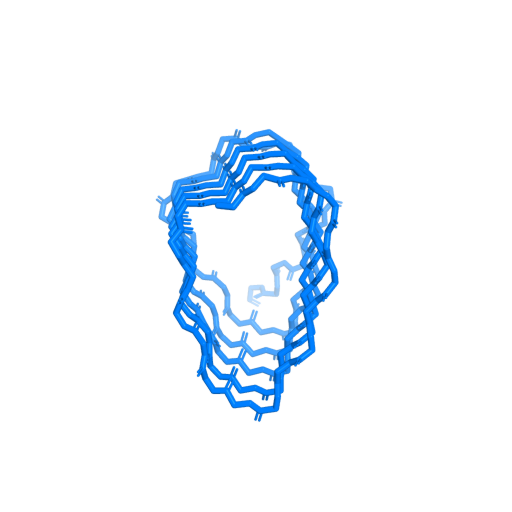 . ARG A 1 87 ? 6.586 17.240 0.524 1.00 69.50 87 ARG A O 1
ATOM 686 N N . CYS A 1 88 ? 7.629 16.065 -1.085 1.00 64.06 88 CYS A N 1
ATOM 687 C CA . CYS A 1 88 ? 8.463 15.270 -0.195 1.00 64.06 88 CYS A CA 1
ATOM 688 C C . CYS A 1 88 ? 9.929 15.263 -0.637 1.00 64.06 88 CYS A C 1
ATOM 690 O O . CYS A 1 88 ? 10.225 15.445 -1.815 1.00 64.06 88 CYS A O 1
ATOM 692 N N . SER A 1 89 ? 10.833 15.037 0.318 1.00 66.69 89 SER A N 1
ATOM 693 C CA . SER A 1 89 ? 12.208 14.619 0.024 1.00 66.69 89 SER A CA 1
ATOM 694 C C . SER A 1 89 ? 12.156 13.130 -0.310 1.00 66.69 89 SER A C 1
ATOM 696 O O . SER A 1 89 ? 11.726 12.344 0.538 1.00 66.69 89 SER A O 1
ATOM 698 N N . ALA A 1 90 ? 12.491 12.761 -1.548 1.00 61.31 90 ALA A N 1
ATOM 699 C CA . ALA A 1 90 ? 12.467 11.380 -2.021 1.00 61.31 90 ALA A CA 1
ATOM 700 C C . ALA A 1 90 ? 13.896 10.898 -2.293 1.00 61.31 90 ALA A C 1
ATOM 702 O O . ALA A 1 90 ? 14.593 11.511 -3.097 1.00 61.31 90 ALA A O 1
ATOM 703 N N . ASP A 1 91 ? 14.323 9.832 -1.610 1.00 58.72 91 ASP A N 1
ATOM 704 C CA . ASP A 1 91 ? 15.714 9.336 -1.651 1.00 58.72 91 ASP A CA 1
ATOM 705 C C . ASP A 1 91 ? 15.944 8.182 -2.644 1.00 58.72 91 ASP A C 1
ATOM 707 O O . ASP A 1 91 ? 17.077 7.779 -2.878 1.00 58.72 91 ASP A O 1
ATOM 711 N N . ALA A 1 92 ? 14.898 7.665 -3.291 1.00 51.44 92 ALA A N 1
ATOM 712 C CA . ALA A 1 92 ? 15.048 6.660 -4.338 1.00 51.44 92 ALA A CA 1
ATOM 713 C C . ALA A 1 92 ? 14.007 6.890 -5.437 1.00 51.44 92 ALA A C 1
ATOM 715 O O . ALA A 1 92 ? 12.809 6.708 -5.246 1.00 51.44 92 ALA A O 1
ATOM 716 N N . PHE A 1 93 ? 14.496 7.363 -6.580 1.00 51.84 93 PHE A N 1
ATOM 717 C CA . PHE A 1 93 ? 13.774 7.484 -7.840 1.00 51.84 93 PHE A CA 1
ATOM 718 C C . PHE A 1 93 ? 14.602 6.705 -8.871 1.00 51.84 93 PHE A C 1
ATOM 720 O O . PHE A 1 93 ? 15.512 7.261 -9.482 1.00 51.84 93 PHE A O 1
ATOM 727 N N . GLN A 1 94 ? 14.333 5.412 -9.064 1.00 49.97 94 GLN A N 1
ATOM 728 C CA . GLN A 1 94 ? 14.730 4.735 -10.302 1.00 49.97 94 GLN A CA 1
ATOM 729 C C . GLN A 1 94 ? 13.605 4.932 -11.324 1.00 49.97 94 GLN A C 1
ATOM 731 O O . GLN A 1 94 ? 12.811 4.040 -11.589 1.00 49.97 94 GLN A O 1
ATOM 736 N N . LEU A 1 95 ? 13.499 6.147 -11.874 1.00 46.84 95 LEU A N 1
ATOM 737 C CA . LEU A 1 95 ? 12.733 6.367 -13.102 1.00 46.84 95 LEU A CA 1
ATOM 738 C C . LEU A 1 95 ? 13.570 5.819 -14.259 1.00 46.84 95 LEU A C 1
ATOM 740 O O . LEU A 1 95 ? 14.518 6.471 -14.700 1.00 46.84 95 LEU A O 1
ATOM 744 N N . LEU A 1 96 ? 13.241 4.617 -14.734 1.00 39.06 96 LEU A N 1
ATOM 745 C CA . LEU A 1 96 ? 13.646 4.206 -16.073 1.00 39.06 96 LEU A CA 1
ATOM 746 C C . LEU A 1 96 ? 12.809 5.042 -17.057 1.00 39.06 96 LEU A C 1
ATOM 748 O O . LEU A 1 96 ? 11.590 4.887 -17.113 1.00 39.06 96 LEU A O 1
ATOM 752 N N . PHE A 1 97 ? 13.458 5.984 -17.742 1.00 42.50 97 PHE A N 1
ATOM 753 C CA . PHE A 1 97 ? 12.892 6.668 -18.907 1.00 42.50 97 PHE A CA 1
ATOM 754 C C . PHE A 1 97 ? 12.831 5.726 -20.111 1.00 42.50 97 PHE A C 1
ATOM 756 O O . PHE A 1 97 ? 13.763 4.897 -20.249 1.00 42.50 97 PHE A O 1
#

Radius of gyration: 12.19 Å; chains: 1; bounding box: 26×29×36 Å

Foldseek 3Di:
DEDEEEDADADEEEEEEYEYEYEYEYAEEYEYEEYYEEYEYDYAYEYEEYEYEYEYEYEYEYEYEYEEYAEAYEDDYNDDYHYNYYHYDYDDDPPPD

Sequence (97 aa):
MRGISTFDFAVNGSFGQMRGSFTFDFIVDGAFGQMRGIFTFDSAVNGTFGEMRGSFTFDFTVDRSFGEMRGISTFDFAVNVLFSHMRCSADAFQLLF

Secondary structure (DSSP, 8-state):
-EEEEEEEESS-EEE--EEEEEEEEESS-EEE--EEEEEEEEESS-EEE--EEEEEEEEESS-EEEEEEEEEEEEEESS-EEEEEEEEEES------

pLDDT: mean 74.7, std 10.25, range [39.06, 87.62]

Organism: NCBI:txid1073571